Protein AF-A0A087UD82-F1 (afdb_monomer_lite)

Sequence (117 aa):
MTAYRIIDTDNCNVKKILKEMEKFQPVGHKLVNKTNVIKTEPALIYDSVYALAWGLNALQGGATLRPANVSCEEELPWTDGSSLFNYINSVEFRGLTGKIQFKEGRRSNLKLDLLKL

Secondary structure (DSSP, 8-state):
-EEEE-S-TT-HHHHHHHHHHHHT--TT--SEETTTEE-HHHHHHHHHHHHHHHHHHHHHTT---------TTTTPPPTTHHHHHHHHHT--EEETTEEE-EETTEES----EEEE-

Radius of gyration: 17.55 Å; chains: 1; bounding box: 45×31×43 Å

Foldseek 3Di:
DKDKDQFPPVDPVLLVVLVVVQVPDPPDDCQQDPVSDGDPVVQVVQVVVVLLVQLVVVCVVPHDDDDDDDDPVVVDDDPCVVVSVVSSQCDWDQGRRGTAHHDPNHGPDTDMDMDDD

InterPro domains:
  IPR001828 Receptor, ligand binding region [PF01094] (3-116)
  IPR028082 Periplasmic binding protein-like I [SSF53822] (14-115)

pLDDT: mean 88.38, std 10.51, range [56.91, 97.88]

Structure (mmCIF, N/CA/C/O backbone):
data_AF-A0A087UD82-F1
#
_entry.id   AF-A0A087UD82-F1
#
loop_
_atom_site.group_PDB
_atom_site.id
_atom_site.type_symbol
_atom_site.label_atom_id
_atom_site.label_alt_id
_atom_site.label_comp_id
_atom_site.label_asym_id
_atom_site.label_entity_id
_atom_site.label_seq_id
_atom_site.pdbx_PDB_ins_code
_atom_site.Cartn_x
_atom_site.Cartn_y
_atom_site.Cartn_z
_atom_site.occupancy
_atom_site.B_iso_or_equiv
_atom_site.auth_seq_id
_atom_site.auth_comp_id
_atom_site.auth_asym_id
_atom_site.auth_atom_id
_atom_site.pdbx_PDB_model_num
ATOM 1 N N . MET A 1 1 ? -25.736 13.848 11.740 1.00 75.88 1 MET A N 1
ATOM 2 C CA . MET A 1 1 ? -24.741 14.196 10.684 1.00 75.88 1 MET A CA 1
ATOM 3 C C . MET A 1 1 ? -24.166 12.890 10.133 1.00 75.88 1 MET A C 1
ATOM 5 O O . MET A 1 1 ? -24.039 11.954 10.912 1.00 75.88 1 MET A O 1
ATOM 9 N N . THR A 1 2 ? -23.880 12.781 8.830 1.00 88.38 2 THR A N 1
ATOM 10 C CA . THR A 1 2 ? -23.396 11.524 8.213 1.00 88.38 2 THR A CA 1
ATOM 11 C C . THR A 1 2 ? -21.928 11.654 7.820 1.00 88.38 2 THR A C 1
ATOM 13 O O . THR A 1 2 ? -21.557 12.641 7.191 1.00 88.38 2 THR A O 1
ATOM 16 N N . ALA A 1 3 ? -21.104 10.672 8.182 1.00 90.19 3 ALA A N 1
ATOM 17 C CA . ALA A 1 3 ? -19.678 10.631 7.858 1.00 90.19 3 ALA A CA 1
ATOM 18 C C . ALA A 1 3 ? -19.254 9.232 7.387 1.00 90.19 3 ALA A C 1
ATOM 20 O O . ALA A 1 3 ? -19.956 8.252 7.629 1.00 90.19 3 ALA A O 1
ATOM 21 N N . TYR A 1 4 ? -18.094 9.140 6.735 1.00 91.38 4 TYR A N 1
ATOM 22 C CA . TYR A 1 4 ? -17.504 7.878 6.282 1.00 91.38 4 TYR A CA 1
ATOM 23 C C . TYR A 1 4 ? -16.157 7.631 6.957 1.00 91.38 4 TYR A C 1
ATOM 25 O O . TYR A 1 4 ? -15.389 8.567 7.189 1.00 91.38 4 TYR A O 1
ATOM 33 N N . ARG A 1 5 ? -15.845 6.362 7.227 1.00 91.19 5 ARG A N 1
ATOM 34 C CA . ARG A 1 5 ? -14.551 5.923 7.761 1.00 91.19 5 ARG A CA 1
ATOM 35 C C . ARG A 1 5 ? -14.002 4.764 6.938 1.00 91.19 5 ARG A C 1
ATOM 37 O O . ARG A 1 5 ? -14.709 3.802 6.683 1.00 91.19 5 ARG A O 1
ATOM 44 N N . ILE A 1 6 ? -12.727 4.844 6.568 1.00 93.69 6 ILE A N 1
ATOM 45 C CA . ILE A 1 6 ? -12.030 3.796 5.799 1.00 93.69 6 ILE A CA 1
ATOM 46 C C . ILE A 1 6 ? -11.197 2.847 6.680 1.00 93.69 6 ILE A C 1
ATOM 48 O O . ILE A 1 6 ? -10.851 1.746 6.266 1.00 93.69 6 ILE A O 1
ATOM 52 N N . ILE A 1 7 ? -10.848 3.264 7.899 1.00 93.31 7 ILE A N 1
ATOM 53 C CA . ILE A 1 7 ? -10.048 2.461 8.829 1.00 93.31 7 ILE A CA 1
ATOM 54 C C . ILE A 1 7 ? -10.901 1.312 9.378 1.00 93.31 7 ILE A C 1
ATOM 56 O O . ILE A 1 7 ? -11.965 1.550 9.949 1.00 93.31 7 ILE A O 1
ATOM 60 N N . ASP A 1 8 ? -10.402 0.081 9.251 1.00 91.75 8 ASP A N 1
ATOM 61 C CA . ASP A 1 8 ? -11.068 -1.158 9.666 1.00 91.75 8 ASP A CA 1
ATOM 62 C C . ASP A 1 8 ? -10.910 -1.381 11.179 1.00 91.75 8 ASP A C 1
ATOM 64 O O . ASP A 1 8 ? -10.155 -2.240 11.641 1.00 91.75 8 ASP A O 1
ATOM 68 N N . THR A 1 9 ? -11.603 -0.562 11.976 1.00 88.25 9 THR A N 1
ATOM 69 C CA . THR A 1 9 ? -11.496 -0.602 13.442 1.00 88.25 9 THR A CA 1
ATOM 70 C C . THR A 1 9 ? -12.070 -1.870 14.059 1.00 88.25 9 THR A C 1
ATOM 72 O O . THR A 1 9 ? -11.837 -2.100 15.238 1.00 88.25 9 THR A O 1
ATOM 75 N N . ASP A 1 10 ? -12.819 -2.685 13.316 1.00 88.50 10 ASP A N 1
ATOM 76 C CA . ASP A 1 10 ? -13.386 -3.941 13.822 1.00 88.50 10 ASP A CA 1
ATOM 77 C C . ASP A 1 10 ? -12.345 -5.067 13.844 1.00 88.50 10 ASP A C 1
ATOM 79 O O . ASP A 1 10 ? -12.466 -6.029 14.604 1.00 88.50 10 ASP A O 1
ATOM 83 N N . ASN A 1 11 ? -11.272 -4.924 13.066 1.00 91.50 11 ASN A N 1
ATOM 84 C CA . ASN A 1 11 ? -10.190 -5.889 13.000 1.00 91.50 11 ASN A CA 1
ATOM 85 C C . ASN A 1 11 ? -9.259 -5.790 14.225 1.00 91.50 11 ASN A C 1
ATOM 87 O O . ASN A 1 11 ? -8.616 -4.768 14.473 1.00 91.50 11 ASN A O 1
ATOM 91 N N . CYS A 1 12 ? -9.125 -6.892 14.970 1.00 93.12 12 CYS A N 1
ATOM 92 C CA . CYS A 1 12 ? -8.254 -6.978 16.147 1.00 93.12 12 CYS A CA 1
ATOM 93 C C . CYS A 1 12 ? -6.782 -6.648 15.849 1.00 93.12 12 CYS A C 1
ATOM 95 O O . CYS A 1 12 ? -6.121 -6.026 16.682 1.00 93.12 12 CYS A O 1
ATOM 97 N N . ASN A 1 13 ? -6.271 -7.009 14.666 1.00 93.19 13 ASN A N 1
ATOM 98 C CA . ASN A 1 13 ? -4.900 -6.687 14.266 1.00 93.19 13 ASN A CA 1
ATOM 99 C C . ASN A 1 13 ? -4.723 -5.179 14.070 1.00 93.19 13 ASN A C 1
ATOM 101 O O . ASN A 1 13 ? -3.729 -4.624 14.529 1.00 93.19 13 ASN A O 1
ATOM 105 N N . VAL A 1 14 ? -5.711 -4.506 13.471 1.00 93.25 14 VAL A N 1
ATOM 106 C CA . VAL A 1 14 ? -5.705 -3.044 13.307 1.00 93.25 14 VAL A CA 1
ATOM 107 C C . VAL A 1 14 ? -5.705 -2.368 14.676 1.00 93.25 14 VAL A C 1
ATOM 109 O O . VAL A 1 14 ? -4.837 -1.540 14.936 1.00 93.25 14 VAL A O 1
ATOM 112 N N . LYS A 1 15 ? -6.579 -2.787 15.603 1.00 91.12 15 LYS A N 1
ATOM 113 C CA . LYS A 1 15 ? -6.583 -2.271 16.988 1.00 91.12 15 LYS A CA 1
ATOM 114 C C . LYS A 1 15 ? -5.224 -2.439 17.674 1.00 91.12 15 LYS A C 1
ATOM 116 O O . LYS A 1 15 ? -4.757 -1.520 18.342 1.00 91.12 15 LYS A O 1
ATOM 121 N N . LYS A 1 16 ? -4.579 -3.600 17.504 1.00 92.00 16 LYS A N 1
ATOM 122 C CA . LYS A 1 16 ? -3.247 -3.869 18.064 1.00 92.00 16 LYS A CA 1
ATOM 123 C C . LYS A 1 16 ? -2.195 -2.930 17.475 1.00 92.00 16 LYS A C 1
ATOM 125 O O . LYS A 1 16 ? -1.440 -2.342 18.238 1.00 92.00 16 LYS A O 1
ATOM 130 N N . ILE A 1 17 ? -2.168 -2.762 16.152 1.00 91.81 17 ILE A N 1
ATOM 131 C CA . ILE A 1 17 ? -1.222 -1.861 15.480 1.00 91.81 17 ILE A CA 1
ATOM 132 C C . ILE A 1 17 ? -1.420 -0.421 15.955 1.00 91.81 17 ILE A C 1
ATOM 134 O O . ILE A 1 17 ? -0.447 0.224 16.328 1.00 91.81 17 ILE A O 1
ATOM 138 N N . LEU A 1 18 ? -2.663 0.066 16.018 1.00 89.50 18 LEU A N 1
ATOM 139 C CA . LEU A 1 18 ? -2.956 1.424 16.486 1.00 89.50 18 LEU A CA 1
ATOM 140 C C . LEU A 1 18 ? -2.490 1.646 17.932 1.00 89.50 18 LEU A C 1
ATOM 142 O O . LEU A 1 18 ? -1.879 2.672 18.220 1.00 89.50 18 LEU A O 1
ATOM 146 N N . LYS A 1 19 ? -2.683 0.655 18.811 1.00 87.12 19 LYS A N 1
ATOM 147 C CA . LYS A 1 19 ? -2.186 0.693 20.194 1.00 87.12 19 LYS A CA 1
ATOM 148 C C . LYS A 1 19 ? -0.657 0.719 20.278 1.00 87.12 19 LYS A C 1
ATOM 150 O O . LYS A 1 19 ? -0.103 1.363 21.162 1.00 87.12 19 LYS A O 1
ATOM 155 N N . GLU A 1 20 ? 0.041 0.018 19.387 1.00 87.69 20 GLU A N 1
ATOM 156 C CA . GLU A 1 20 ? 1.503 0.114 19.305 1.00 87.69 20 GLU A CA 1
ATOM 157 C C . GLU A 1 20 ? 1.934 1.488 18.772 1.00 87.69 20 GLU A C 1
ATOM 159 O O . GLU A 1 20 ? 2.815 2.110 19.356 1.00 87.69 20 GLU A O 1
ATOM 164 N N . MET A 1 21 ? 1.270 2.013 17.736 1.00 86.12 21 MET A N 1
ATOM 165 C CA . MET A 1 21 ? 1.551 3.342 17.174 1.00 86.12 21 MET A CA 1
ATOM 166 C C . MET A 1 21 ? 1.356 4.474 18.191 1.00 86.12 21 MET A C 1
ATOM 168 O O . MET A 1 21 ? 2.092 5.458 18.153 1.00 86.12 21 MET A O 1
ATOM 172 N N . GLU A 1 22 ? 0.401 4.348 19.117 1.00 80.75 22 GLU A N 1
ATOM 173 C CA . GLU A 1 22 ? 0.213 5.295 20.226 1.00 80.75 22 GLU A CA 1
ATOM 174 C C . GLU A 1 22 ? 1.460 5.446 21.105 1.00 80.75 22 GLU A C 1
ATOM 176 O O . GLU A 1 22 ? 1.744 6.551 21.564 1.00 80.75 22 GLU A O 1
ATOM 181 N N . LYS A 1 23 ? 2.243 4.375 21.297 1.00 82.75 23 LYS A N 1
ATOM 182 C CA . LYS A 1 23 ? 3.459 4.407 22.128 1.00 82.75 23 LYS A CA 1
ATOM 183 C C . LYS A 1 23 ? 4.578 5.252 21.519 1.00 82.75 23 LYS A C 1
ATOM 185 O O . LYS A 1 23 ? 5.437 5.731 22.249 1.00 82.75 23 LYS A O 1
ATOM 190 N N . PHE A 1 24 ? 4.576 5.418 20.197 1.00 76.81 24 PHE A N 1
ATOM 191 C CA . PHE A 1 24 ? 5.636 6.099 19.450 1.00 76.81 24 PHE A CA 1
ATOM 192 C C . PHE A 1 24 ? 5.293 7.549 19.093 1.00 76.81 24 PHE A C 1
ATOM 194 O O . PHE A 1 24 ? 6.035 8.178 18.342 1.00 76.81 24 PHE A O 1
ATOM 201 N N . GLN A 1 25 ? 4.183 8.100 19.595 1.00 70.31 25 GLN A N 1
ATOM 202 C CA . GLN A 1 25 ? 3.835 9.495 19.331 1.00 70.31 25 GLN A CA 1
ATOM 203 C C . GLN A 1 25 ? 4.687 10.432 20.197 1.00 70.31 25 GLN A C 1
ATOM 205 O O . GLN A 1 25 ? 4.538 10.421 21.422 1.00 70.31 25 GLN A O 1
ATOM 210 N N . PRO A 1 26 ? 5.560 11.265 19.597 1.00 58.62 26 PRO A N 1
ATOM 211 C CA . PRO A 1 26 ? 6.288 12.272 20.350 1.00 58.62 26 PRO A CA 1
ATOM 212 C C . PRO A 1 26 ? 5.324 13.324 20.912 1.00 58.62 26 PRO A C 1
ATOM 214 O O . PRO A 1 26 ? 4.210 13.526 20.417 1.00 58.62 26 PRO A O 1
ATOM 217 N N . VAL A 1 27 ? 5.780 14.026 21.949 1.00 57.19 27 VAL A N 1
ATOM 218 C CA . VAL A 1 27 ? 5.107 15.197 22.522 1.00 57.19 27 VAL A CA 1
ATOM 219 C C . VAL A 1 27 ? 4.809 16.199 21.396 1.00 57.19 27 VAL A C 1
ATOM 221 O O . VAL A 1 27 ? 5.725 16.812 20.861 1.00 57.19 27 VAL A O 1
ATOM 224 N N . GLY A 1 28 ? 3.540 16.345 20.997 1.00 56.91 28 GLY A N 1
ATOM 225 C CA . GLY A 1 28 ? 3.121 17.372 20.032 1.00 56.91 28 GLY A CA 1
ATOM 226 C C . GLY A 1 28 ? 1.951 16.981 19.128 1.00 56.91 28 GLY A C 1
ATOM 227 O O . GLY A 1 28 ? 0.938 17.677 19.117 1.00 56.91 28 GLY A O 1
ATOM 228 N N . HIS A 1 29 ? 2.033 15.856 18.409 1.00 58.16 29 HIS A N 1
ATOM 229 C CA . HIS A 1 29 ? 1.011 15.470 17.423 1.00 58.16 29 HIS A CA 1
ATOM 230 C C . HIS A 1 29 ? 0.393 14.105 17.719 1.00 58.16 29 HIS A C 1
ATOM 232 O O . HIS A 1 29 ? 0.972 13.058 17.436 1.00 58.16 29 HIS A O 1
ATOM 238 N N . LYS A 1 30 ? -0.841 14.126 18.240 1.00 62.97 30 LYS A N 1
ATOM 239 C CA . LYS A 1 30 ? -1.627 12.910 18.458 1.00 62.97 30 LYS A CA 1
ATOM 240 C C . LYS A 1 30 ? -2.152 12.363 17.131 1.00 62.97 30 LYS A C 1
ATOM 242 O O . LYS A 1 30 ? -3.199 12.798 16.654 1.00 62.97 30 LYS A O 1
ATOM 247 N N . LEU A 1 31 ? -1.400 11.452 16.515 1.00 62.53 31 LEU A N 1
ATOM 248 C CA . LEU A 1 31 ? -1.794 10.761 15.279 1.00 62.53 31 LEU A CA 1
ATOM 249 C C . LEU A 1 31 ? -2.989 9.833 15.506 1.00 62.53 31 LEU A C 1
ATOM 251 O O . LEU A 1 31 ? -3.852 9.718 14.641 1.00 62.53 31 LEU A O 1
ATOM 255 N N . VAL A 1 32 ? -3.033 9.214 16.682 1.00 62.78 32 VAL A N 1
ATOM 256 C CA . VAL A 1 32 ? -4.123 8.375 17.172 1.00 62.78 32 VAL A CA 1
ATOM 257 C C . VAL A 1 32 ? -4.748 9.110 18.352 1.00 62.78 32 VAL A C 1
ATOM 259 O O . VAL A 1 32 ? -4.066 9.465 19.315 1.00 62.78 32 VAL A O 1
ATOM 262 N N . ASN A 1 33 ? -6.037 9.424 18.250 1.00 63.56 33 ASN A N 1
ATOM 263 C CA . ASN A 1 33 ? -6.758 10.060 19.346 1.00 63.56 33 ASN A CA 1
ATOM 264 C C . ASN A 1 33 ? -7.095 9.023 20.431 1.00 63.56 33 ASN A C 1
ATOM 266 O O . ASN A 1 33 ? -7.165 7.833 20.140 1.00 63.56 33 ASN A O 1
ATOM 270 N N . LYS A 1 34 ? -7.421 9.474 21.653 1.00 58.78 34 LYS A N 1
ATOM 271 C CA . LYS A 1 34 ? -7.819 8.627 22.805 1.00 58.78 34 LYS A CA 1
ATOM 272 C C . LYS A 1 34 ? -8.980 7.654 22.511 1.00 58.78 34 LYS A C 1
ATOM 274 O O . LYS A 1 34 ? -9.276 6.788 23.324 1.00 58.78 34 LYS A O 1
ATOM 279 N N . THR A 1 35 ? -9.659 7.820 21.378 1.00 61.91 35 THR A N 1
ATOM 280 C CA . THR A 1 35 ? -10.721 6.956 20.856 1.00 61.91 35 THR A CA 1
ATOM 281 C C . THR A 1 35 ? -10.209 5.789 19.992 1.00 61.91 35 THR A C 1
ATOM 283 O O . THR A 1 35 ? -11.031 5.106 19.387 1.00 61.91 35 THR A O 1
ATOM 286 N N . ASN A 1 36 ? -8.892 5.535 19.919 1.00 63.28 36 ASN A N 1
ATOM 287 C CA . ASN A 1 36 ? -8.250 4.585 18.991 1.00 63.28 36 ASN A CA 1
ATOM 288 C C . ASN A 1 36 ? -8.507 4.909 17.507 1.00 63.28 36 ASN A C 1
ATOM 290 O O . ASN A 1 36 ? -8.605 4.010 16.670 1.00 63.28 36 ASN A O 1
ATOM 294 N N . VAL A 1 37 ? -8.659 6.190 17.163 1.00 71.56 37 VAL A N 1
ATOM 295 C CA . VAL A 1 37 ? -8.911 6.620 15.780 1.00 71.56 37 VAL A CA 1
ATOM 296 C C . VAL A 1 37 ? -7.694 7.367 15.258 1.00 71.56 37 VAL A C 1
ATOM 298 O O . VAL A 1 37 ? -7.324 8.411 15.797 1.00 71.56 37 VAL A O 1
ATOM 301 N N . ILE A 1 38 ? -7.083 6.820 14.208 1.00 85.81 38 ILE A N 1
ATOM 302 C CA . ILE A 1 38 ? -6.046 7.476 13.410 1.00 85.81 38 ILE A CA 1
ATOM 303 C C . ILE A 1 38 ? -6.691 8.302 12.291 1.00 85.81 38 ILE A C 1
ATOM 305 O O . ILE A 1 38 ? -7.776 7.965 11.809 1.00 85.81 38 ILE A O 1
ATOM 309 N N . LYS A 1 39 ? -6.024 9.375 11.854 1.00 87.00 39 LYS A N 1
ATOM 310 C CA . LYS A 1 39 ? -6.403 10.074 10.616 1.00 87.00 39 LYS A CA 1
ATOM 311 C C . LYS A 1 39 ? -6.249 9.155 9.394 1.00 87.00 39 LYS A C 1
ATOM 313 O O . LYS A 1 39 ? -5.441 8.225 9.399 1.00 87.00 39 LYS A O 1
ATOM 318 N N . THR A 1 40 ? -7.000 9.443 8.336 1.00 90.69 40 THR A N 1
ATOM 319 C CA . THR A 1 40 ? -6.995 8.645 7.103 1.00 90.69 40 THR A CA 1
ATOM 320 C C . THR A 1 40 ? -5.641 8.673 6.400 1.00 90.69 40 THR A C 1
ATOM 322 O O . THR A 1 40 ? -5.148 7.627 5.990 1.00 90.69 40 THR A O 1
ATOM 325 N N . GLU A 1 41 ? -5.007 9.837 6.285 1.00 91.06 41 GLU A N 1
ATOM 326 C CA . GLU A 1 41 ? -3.769 10.005 5.523 1.00 91.06 41 GLU A CA 1
ATOM 327 C C . GLU A 1 41 ? -2.605 9.205 6.133 1.00 91.06 41 GLU A C 1
ATOM 329 O O . GLU A 1 41 ? -1.993 8.428 5.402 1.00 91.06 41 GLU A O 1
ATOM 334 N N . PRO A 1 42 ? -2.334 9.259 7.455 1.00 91.38 42 PRO A N 1
ATOM 335 C CA . PRO A 1 42 ? -1.327 8.393 8.072 1.00 91.38 42 PRO A CA 1
ATOM 336 C C . PRO A 1 42 ? -1.631 6.895 7.932 1.00 91.38 42 PRO A C 1
ATOM 338 O O . PRO A 1 42 ? -0.704 6.104 7.765 1.00 91.38 42 PRO A O 1
ATOM 341 N N . ALA A 1 43 ? -2.908 6.493 7.980 1.00 93.00 43 ALA A N 1
ATOM 342 C CA . ALA A 1 43 ? -3.292 5.096 7.773 1.00 93.00 43 ALA A CA 1
ATOM 343 C C . ALA A 1 43 ? -2.995 4.632 6.338 1.00 93.00 43 ALA A C 1
ATOM 345 O O . ALA A 1 43 ? -2.490 3.532 6.133 1.00 93.00 43 ALA A O 1
ATOM 346 N N . LEU A 1 44 ? -3.251 5.492 5.348 1.00 95.19 44 LEU A N 1
ATOM 347 C CA . LEU A 1 44 ? -2.917 5.225 3.948 1.00 95.19 44 LEU A CA 1
ATOM 348 C C . LEU A 1 44 ? -1.402 5.185 3.715 1.00 95.19 44 LEU A C 1
ATOM 350 O O . LEU A 1 44 ? -0.939 4.335 2.960 1.00 95.19 44 LEU A O 1
ATOM 354 N N . ILE A 1 45 ? -0.620 6.040 4.386 1.00 95.69 45 ILE A N 1
ATOM 355 C CA . ILE A 1 45 ? 0.849 5.976 4.330 1.00 95.69 45 ILE A CA 1
ATOM 356 C C . ILE A 1 45 ? 1.353 4.649 4.898 1.00 95.69 45 ILE A C 1
ATOM 358 O O . ILE A 1 45 ? 2.161 3.989 4.247 1.00 95.69 45 ILE A O 1
ATOM 362 N N . TYR A 1 46 ? 0.843 4.223 6.058 1.00 95.25 46 TYR A N 1
ATOM 363 C CA . TYR A 1 46 ? 1.185 2.921 6.636 1.00 95.25 46 TYR A CA 1
ATOM 364 C C . TYR A 1 46 ? 0.942 1.791 5.627 1.00 95.25 46 TYR A C 1
ATOM 366 O O . TYR A 1 46 ? 1.855 1.024 5.323 1.00 95.25 46 TYR A O 1
ATOM 374 N N . ASP A 1 47 ? -0.256 1.739 5.042 1.00 96.62 47 ASP A N 1
ATOM 375 C CA . ASP A 1 47 ? -0.604 0.722 4.048 1.00 96.62 47 ASP A CA 1
ATOM 376 C C . ASP A 1 47 ? 0.263 0.829 2.779 1.00 96.62 47 ASP A C 1
ATOM 378 O O . ASP A 1 47 ? 0.638 -0.195 2.211 1.00 96.62 47 ASP A O 1
ATOM 382 N N . SER A 1 48 ? 0.648 2.038 2.353 1.00 96.94 48 SER A N 1
ATOM 383 C CA . SER A 1 48 ? 1.500 2.245 1.171 1.00 96.94 48 SER A CA 1
ATOM 384 C C . SER A 1 48 ? 2.911 1.676 1.338 1.00 96.94 48 SER A C 1
ATOM 386 O O . SER A 1 48 ? 3.437 1.063 0.408 1.00 96.94 48 SER A O 1
ATOM 388 N N . VAL A 1 49 ? 3.501 1.805 2.533 1.00 97.88 49 VAL A N 1
ATOM 389 C CA . VAL A 1 49 ? 4.832 1.255 2.832 1.00 97.88 49 VAL A CA 1
ATOM 390 C C . VAL A 1 49 ? 4.793 -0.268 2.759 1.00 97.88 49 VAL A C 1
ATOM 392 O O . VAL A 1 49 ? 5.676 -0.879 2.159 1.00 97.88 49 VAL A O 1
ATOM 395 N N . TYR A 1 50 ? 3.740 -0.885 3.303 1.00 97.88 50 TYR A N 1
ATOM 396 C CA . TYR A 1 50 ? 3.544 -2.327 3.180 1.00 97.88 50 TYR A CA 1
ATOM 397 C C . TYR A 1 50 ? 3.302 -2.754 1.733 1.00 97.88 50 TYR A C 1
ATOM 399 O O . TYR A 1 50 ? 3.910 -3.726 1.300 1.00 97.88 50 TYR A O 1
ATOM 407 N N . ALA A 1 51 ? 2.476 -2.038 0.965 1.00 97.38 51 ALA A N 1
ATOM 408 C CA . ALA A 1 51 ? 2.249 -2.357 -0.446 1.00 97.38 51 ALA A CA 1
ATOM 409 C C . ALA A 1 51 ? 3.558 -2.349 -1.253 1.00 97.38 51 ALA A C 1
ATOM 411 O O . ALA A 1 51 ? 3.809 -3.275 -2.024 1.00 97.38 51 ALA A O 1
ATOM 412 N N . LEU A 1 52 ? 4.423 -1.355 -1.020 1.00 96.94 52 LEU A N 1
ATOM 413 C CA . LEU A 1 52 ? 5.752 -1.304 -1.624 1.00 96.94 52 LEU A CA 1
ATOM 414 C C . LEU A 1 52 ? 6.631 -2.476 -1.165 1.00 96.94 52 LEU A C 1
ATOM 416 O O . LEU A 1 52 ? 7.233 -3.142 -2.002 1.00 96.94 52 LEU A O 1
ATOM 420 N N . ALA A 1 53 ? 6.687 -2.760 0.140 1.00 97.38 53 ALA A N 1
ATOM 421 C CA . ALA A 1 53 ? 7.495 -3.850 0.687 1.00 97.38 53 ALA A CA 1
ATOM 422 C C . ALA A 1 53 ? 7.068 -5.226 0.146 1.00 97.38 53 ALA A C 1
ATOM 424 O O . ALA A 1 53 ? 7.916 -6.018 -0.261 1.00 97.38 53 ALA A O 1
ATOM 425 N N . TRP A 1 54 ? 5.760 -5.491 0.078 1.00 96.69 54 TRP A N 1
ATOM 426 C CA . TRP A 1 54 ? 5.210 -6.707 -0.523 1.00 96.69 54 TRP A CA 1
ATOM 427 C C . TRP A 1 54 ? 5.540 -6.801 -2.014 1.00 96.69 54 TRP A C 1
ATOM 429 O O . TRP A 1 54 ? 5.958 -7.864 -2.470 1.00 96.69 54 TRP A O 1
ATOM 439 N N . GLY A 1 55 ? 5.410 -5.696 -2.757 1.00 95.75 55 GLY A N 1
ATOM 440 C CA . GLY A 1 55 ? 5.764 -5.641 -4.176 1.00 95.75 55 GLY A CA 1
ATOM 441 C C . GLY A 1 55 ? 7.249 -5.927 -4.417 1.00 95.75 55 GLY A C 1
ATOM 442 O O . GLY A 1 55 ? 7.586 -6.738 -5.275 1.00 95.75 55 GLY A O 1
ATOM 443 N N . LEU A 1 56 ? 8.138 -5.331 -3.617 1.00 95.12 56 LEU A N 1
ATOM 444 C CA . LEU A 1 56 ? 9.583 -5.579 -3.677 1.00 95.12 56 LEU A CA 1
ATOM 445 C C . LEU A 1 56 ? 9.938 -7.028 -3.321 1.00 95.12 56 LEU A C 1
ATOM 447 O O . LEU A 1 56 ? 10.751 -7.644 -4.007 1.00 95.12 56 LEU A O 1
ATOM 451 N N . ASN A 1 57 ? 9.317 -7.587 -2.280 1.00 94.50 57 ASN A N 1
ATOM 452 C CA . ASN A 1 57 ? 9.527 -8.979 -1.883 1.00 94.50 57 ASN A CA 1
ATOM 453 C C . ASN A 1 57 ? 9.077 -9.958 -2.980 1.00 94.50 57 ASN A C 1
ATOM 455 O O . ASN A 1 57 ? 9.774 -10.924 -3.269 1.00 94.50 57 ASN A O 1
ATOM 459 N N . ALA A 1 58 ? 7.935 -9.699 -3.622 1.00 93.56 58 ALA A N 1
ATOM 460 C CA . ALA A 1 58 ? 7.461 -10.514 -4.738 1.00 93.56 58 ALA A CA 1
ATOM 461 C C . ALA A 1 58 ? 8.379 -10.398 -5.970 1.00 93.56 58 ALA A C 1
ATOM 463 O O . ALA A 1 58 ? 8.660 -11.400 -6.627 1.00 93.56 58 ALA A O 1
ATOM 464 N N . LEU A 1 59 ? 8.897 -9.196 -6.244 1.00 92.38 59 LEU A N 1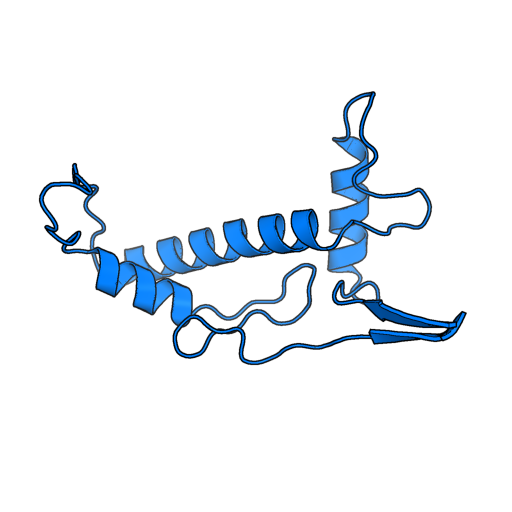
ATOM 465 C CA . LEU A 1 59 ? 9.821 -8.941 -7.346 1.00 92.38 59 LEU A CA 1
ATOM 466 C C . LEU A 1 59 ? 11.126 -9.741 -7.212 1.00 92.38 59 LEU A C 1
ATOM 468 O O . LEU A 1 59 ? 11.594 -10.274 -8.215 1.00 92.38 59 LEU A O 1
ATOM 472 N N . GLN A 1 60 ? 11.682 -9.881 -6.000 1.00 86.75 60 GLN A N 1
ATOM 473 C CA . GLN A 1 60 ? 12.939 -10.614 -5.760 1.00 86.75 60 GLN A CA 1
ATOM 474 C C . GL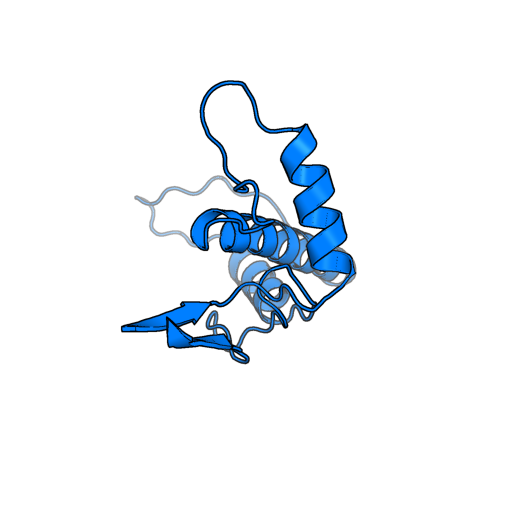N A 1 60 ? 12.923 -12.061 -6.281 1.00 86.75 60 GLN A C 1
ATOM 476 O O . GLN A 1 60 ? 13.978 -12.592 -6.622 1.00 86.75 60 GLN A O 1
ATOM 481 N N . GLY A 1 61 ? 11.748 -12.694 -6.364 1.00 81.81 61 GLY A N 1
ATOM 482 C CA . GLY A 1 61 ? 11.601 -14.054 -6.888 1.00 81.81 61 GLY A CA 1
ATOM 483 C C . GLY A 1 61 ? 11.508 -14.158 -8.415 1.00 81.81 61 GLY A C 1
ATOM 484 O O . GLY A 1 61 ? 11.609 -15.265 -8.936 1.00 81.81 61 GLY A O 1
ATOM 485 N N . GLY A 1 62 ? 11.302 -13.047 -9.135 1.00 80.19 62 GLY A N 1
ATOM 486 C CA . GLY A 1 62 ? 10.986 -13.068 -10.570 1.00 80.19 62 GLY A CA 1
ATOM 487 C C . GLY A 1 62 ? 11.738 -12.064 -11.447 1.00 80.19 62 GLY A C 1
ATOM 488 O O . GLY A 1 62 ? 11.744 -12.229 -12.665 1.00 80.19 62 GLY A O 1
ATOM 489 N N . ALA A 1 63 ? 12.381 -11.041 -10.876 1.00 84.44 63 ALA A N 1
ATOM 490 C CA . ALA A 1 63 ? 13.256 -10.122 -11.603 1.00 84.44 63 ALA A CA 1
ATOM 491 C C . ALA A 1 63 ? 14.263 -9.425 -10.671 1.00 84.44 63 ALA A C 1
ATOM 493 O O . ALA A 1 63 ? 14.094 -9.358 -9.455 1.00 84.44 63 ALA A O 1
ATOM 494 N N . THR A 1 64 ? 15.325 -8.868 -11.250 1.00 85.88 64 THR A N 1
ATOM 495 C CA . THR A 1 64 ? 16.307 -8.062 -10.516 1.00 85.88 64 THR A CA 1
ATOM 496 C C . THR A 1 64 ? 15.964 -6.585 -10.646 1.00 85.88 64 THR A C 1
ATOM 498 O O . THR A 1 64 ? 15.936 -6.064 -11.756 1.00 85.88 64 THR A O 1
ATOM 501 N N . LEU A 1 65 ? 15.750 -5.906 -9.519 1.00 90.69 65 LEU A N 1
ATOM 502 C CA . LEU A 1 65 ? 15.578 -4.456 -9.484 1.00 90.69 65 LEU A CA 1
ATOM 503 C C . LEU A 1 65 ? 16.943 -3.769 -9.485 1.00 90.69 65 LEU A C 1
ATOM 505 O O . LEU A 1 65 ? 17.707 -3.929 -8.531 1.00 90.69 65 LEU A O 1
ATOM 509 N N . ARG A 1 66 ? 17.248 -2.981 -10.518 1.00 90.94 66 ARG A N 1
ATOM 510 C CA . ARG A 1 66 ? 18.459 -2.155 -10.557 1.00 90.94 66 ARG A CA 1
ATOM 511 C C . ARG A 1 66 ? 18.092 -0.690 -10.346 1.00 90.94 66 ARG A C 1
ATOM 513 O O . ARG A 1 66 ? 17.395 -0.123 -11.188 1.00 90.94 66 ARG A O 1
ATOM 520 N N . PRO A 1 67 ? 18.547 -0.059 -9.249 1.00 90.31 67 PRO A N 1
ATOM 521 C CA . PRO A 1 67 ? 18.440 1.385 -9.104 1.00 90.31 67 PRO A CA 1
ATOM 522 C C . PRO A 1 67 ? 19.093 2.082 -10.299 1.00 90.31 67 PRO A C 1
ATOM 524 O O . PRO A 1 67 ? 20.157 1.665 -10.758 1.00 90.31 67 PRO A O 1
ATOM 527 N N . ALA A 1 68 ? 18.454 3.136 -10.792 1.00 90.94 68 ALA A N 1
ATOM 528 C CA . ALA A 1 68 ? 18.964 3.947 -11.885 1.00 90.94 68 ALA A CA 1
ATOM 529 C C . ALA A 1 68 ? 18.961 5.418 -11.474 1.00 90.94 68 ALA A C 1
ATOM 531 O O . ALA A 1 68 ? 18.027 5.883 -10.818 1.00 90.94 68 ALA A O 1
ATOM 532 N N . ASN A 1 69 ? 19.994 6.149 -11.889 1.00 92.12 69 ASN A N 1
ATOM 533 C CA . ASN A 1 69 ? 19.957 7.603 -11.858 1.00 92.12 69 ASN A CA 1
ATOM 534 C C . ASN A 1 69 ? 19.034 8.052 -12.988 1.00 92.12 69 ASN A C 1
ATOM 536 O O . ASN A 1 69 ? 19.281 7.728 -14.147 1.00 92.12 69 ASN A O 1
ATOM 540 N N . VAL A 1 70 ? 17.964 8.755 -12.637 1.00 91.38 70 VAL A N 1
ATOM 541 C CA . VAL A 1 70 ? 16.979 9.275 -13.586 1.00 91.38 70 VAL A CA 1
ATOM 542 C C . VAL A 1 70 ? 16.838 10.776 -13.389 1.00 91.38 70 VAL A C 1
ATOM 544 O O . VAL A 1 70 ? 16.928 11.268 -12.263 1.00 91.38 70 VAL A O 1
ATOM 547 N N . SER A 1 71 ? 16.610 11.492 -14.485 1.00 93.06 71 SER A N 1
ATOM 548 C CA . SER A 1 71 ? 16.281 12.914 -14.482 1.00 93.06 71 SER A CA 1
ATOM 549 C C . SER A 1 71 ? 14.902 13.110 -15.095 1.00 93.06 71 SER A C 1
ATOM 551 O O . SER A 1 71 ? 14.592 12.523 -16.130 1.00 93.06 71 SER A O 1
ATOM 553 N N . CYS A 1 72 ? 14.085 13.966 -14.481 1.00 91.94 72 CYS A N 1
ATOM 554 C CA . CYS A 1 72 ? 12.812 14.371 -15.073 1.00 91.94 72 CYS A CA 1
ATOM 555 C C . CYS A 1 72 ? 13.001 15.250 -16.324 1.00 91.94 72 CYS A C 1
ATOM 557 O O . CYS A 1 72 ? 12.058 15.381 -17.093 1.00 91.94 72 CYS A O 1
ATOM 559 N N . GLU A 1 73 ? 14.187 15.840 -16.531 1.00 95.69 73 GLU A N 1
ATOM 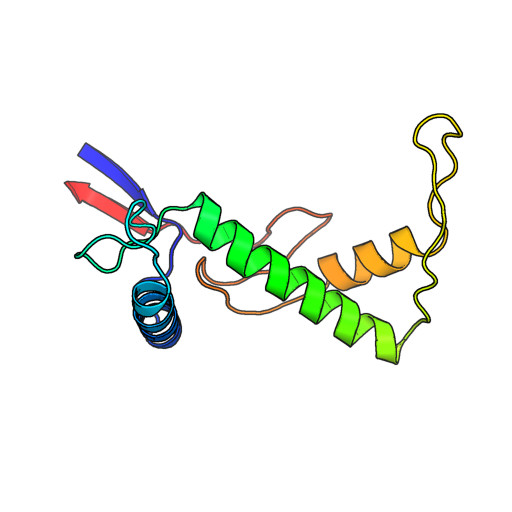560 C CA . GLU A 1 73 ? 14.502 16.656 -17.717 1.00 95.69 73 GLU A CA 1
ATOM 561 C C . GLU A 1 73 ? 14.818 15.802 -18.950 1.00 95.69 73 GLU A C 1
ATOM 563 O O . GLU A 1 73 ? 14.547 16.214 -20.072 1.00 95.69 73 GLU A O 1
ATOM 568 N N . GLU A 1 74 ? 15.385 14.609 -18.751 1.00 90.81 74 GLU A N 1
ATOM 569 C CA . GLU A 1 74 ? 15.834 13.741 -19.847 1.00 90.81 74 GLU A CA 1
ATOM 570 C C . GLU A 1 74 ? 14.712 12.834 -20.389 1.00 90.81 74 GLU A C 1
ATOM 572 O O . GLU A 1 74 ? 14.941 12.108 -21.350 1.00 90.81 74 GLU A O 1
ATOM 577 N N . GLU A 1 75 ? 13.511 12.859 -19.787 1.00 89.06 75 GLU A N 1
ATOM 578 C CA . GLU A 1 75 ? 12.321 12.046 -20.136 1.00 89.06 75 GLU A CA 1
ATOM 579 C C . GLU A 1 75 ? 12.599 10.541 -20.376 1.00 89.06 75 GLU A C 1
ATOM 581 O O . GLU A 1 75 ? 11.801 9.822 -20.981 1.00 89.06 75 GLU A O 1
ATOM 586 N N . LEU A 1 76 ? 13.718 10.025 -19.859 1.00 92.75 76 LEU A N 1
ATOM 587 C CA . LEU A 1 76 ? 14.119 8.629 -19.988 1.00 92.75 76 LEU A CA 1
ATOM 588 C C . LEU A 1 76 ? 13.477 7.796 -18.867 1.00 92.75 76 LEU A C 1
ATOM 590 O O . LEU A 1 76 ? 13.757 8.027 -17.685 1.00 92.75 76 LEU A O 1
ATOM 594 N N . PRO A 1 77 ? 12.625 6.806 -19.193 1.00 92.31 77 PRO A N 1
ATOM 595 C CA . PRO A 1 77 ? 11.972 5.992 -18.183 1.00 92.31 77 PRO A CA 1
ATOM 596 C C . PRO A 1 77 ? 12.968 5.055 -17.503 1.00 92.31 77 PRO A C 1
ATOM 598 O O . PRO A 1 77 ? 13.888 4.515 -18.119 1.00 92.31 77 PRO A O 1
ATOM 601 N N . TRP A 1 78 ? 12.723 4.773 -16.226 1.00 94.31 78 TRP A N 1
ATOM 602 C CA . TRP A 1 78 ? 13.446 3.716 -15.534 1.00 94.31 78 TRP A CA 1
ATOM 603 C C . TRP A 1 78 ? 13.054 2.340 -16.088 1.00 94.31 78 TRP A C 1
ATOM 605 O O . TRP A 1 78 ? 11.901 1.922 -15.964 1.00 94.31 78 TRP A O 1
ATOM 615 N N . THR A 1 79 ? 14.029 1.617 -16.647 1.00 92.50 79 THR A N 1
ATOM 616 C CA . THR A 1 79 ? 13.840 0.316 -17.312 1.00 92.50 79 THR A CA 1
ATOM 617 C C . THR A 1 79 ? 13.066 -0.700 -16.470 1.00 92.50 79 THR A C 1
ATOM 619 O O . THR A 1 79 ? 12.143 -1.340 -16.972 1.00 92.50 79 THR A O 1
ATOM 622 N N . ASP A 1 80 ? 13.388 -0.821 -15.179 1.00 92.94 80 ASP A N 1
ATOM 623 C CA . ASP A 1 80 ? 12.756 -1.808 -14.291 1.00 92.94 80 ASP A CA 1
ATOM 624 C C . ASP A 1 80 ? 11.462 -1.277 -13.634 1.00 92.94 80 ASP A C 1
ATOM 626 O O . ASP A 1 80 ? 10.772 -2.010 -12.918 1.00 92.94 80 ASP A O 1
ATOM 630 N N . GLY A 1 81 ? 11.089 -0.018 -13.899 1.00 93.06 81 GLY A N 1
ATOM 631 C CA . GLY A 1 81 ? 9.934 0.642 -13.289 1.00 93.06 81 GLY A CA 1
ATOM 632 C C . GLY A 1 81 ? 8.601 -0.028 -13.628 1.00 93.06 81 GLY A C 1
ATOM 633 O O . GLY A 1 81 ? 7.758 -0.195 -12.747 1.00 93.06 81 GLY A O 1
ATOM 634 N N . SER A 1 82 ? 8.428 -0.490 -14.872 1.00 93.56 82 SER A N 1
ATOM 635 C CA . SER A 1 82 ? 7.214 -1.212 -15.293 1.00 93.56 82 SER A CA 1
ATOM 636 C C . SER A 1 82 ? 7.055 -2.544 -14.558 1.00 93.56 82 SER A C 1
ATOM 638 O O . SER A 1 82 ? 5.952 -2.901 -14.143 1.00 93.56 82 SER A O 1
ATOM 640 N N . SER A 1 83 ? 8.160 -3.264 -14.343 1.00 94.44 83 SER A N 1
ATOM 641 C CA . SER A 1 83 ? 8.159 -4.496 -13.553 1.00 94.44 83 SER A CA 1
ATOM 642 C C . SER A 1 83 ? 7.750 -4.199 -12.115 1.00 94.44 83 SER A C 1
ATOM 644 O O . SER A 1 83 ? 6.787 -4.788 -11.629 1.00 94.44 83 SER A O 1
ATOM 646 N N . LEU A 1 84 ? 8.405 -3.234 -11.457 1.00 94.56 84 LEU A N 1
ATOM 647 C CA . LEU A 1 84 ? 8.059 -2.845 -10.087 1.00 94.56 84 LEU A CA 1
ATOM 648 C C . LEU A 1 84 ? 6.582 -2.441 -9.960 1.00 94.56 84 LEU A C 1
ATOM 650 O O . LEU A 1 84 ? 5.899 -2.904 -9.047 1.00 94.56 84 LEU A O 1
ATOM 654 N N . PHE A 1 85 ? 6.075 -1.633 -10.896 1.00 95.81 85 PHE A N 1
ATOM 655 C CA . PHE A 1 85 ? 4.667 -1.240 -10.938 1.00 95.81 85 PHE A CA 1
ATOM 656 C C . PHE A 1 85 ? 3.735 -2.453 -11.006 1.00 95.81 85 PHE A C 1
ATOM 658 O O . PHE A 1 85 ? 2.785 -2.531 -10.230 1.00 95.81 85 PHE A O 1
ATOM 665 N N . ASN A 1 86 ? 4.018 -3.422 -11.881 1.00 95.62 86 ASN A N 1
ATOM 666 C CA . ASN A 1 86 ? 3.195 -4.622 -12.025 1.00 95.62 86 ASN A CA 1
ATOM 667 C C . ASN A 1 86 ? 3.181 -5.473 -10.748 1.00 95.62 86 ASN A C 1
ATOM 669 O O . ASN A 1 86 ? 2.114 -5.935 -10.339 1.00 95.62 86 ASN A O 1
ATOM 673 N N . TYR A 1 87 ? 4.328 -5.628 -10.079 1.00 96.38 87 TYR A N 1
ATOM 674 C CA . TYR A 1 87 ? 4.392 -6.355 -8.808 1.00 96.38 87 TYR A CA 1
ATOM 675 C C . TYR A 1 87 ? 3.630 -5.632 -7.696 1.00 96.38 87 TYR A C 1
ATOM 677 O O . TYR A 1 87 ? 2.841 -6.275 -7.006 1.00 96.38 87 TYR A O 1
ATOM 685 N N . ILE A 1 88 ? 3.767 -4.306 -7.568 1.00 96.75 88 ILE A N 1
ATOM 686 C CA . ILE A 1 88 ? 2.958 -3.514 -6.625 1.00 96.75 88 ILE A CA 1
ATOM 687 C C . ILE A 1 88 ? 1.466 -3.641 -6.963 1.00 96.75 88 ILE A C 1
ATOM 689 O O . ILE A 1 88 ? 0.649 -3.865 -6.076 1.00 96.75 88 ILE A O 1
ATOM 693 N N . ASN A 1 89 ? 1.090 -3.558 -8.240 1.00 96.81 89 ASN A N 1
ATOM 694 C CA . ASN A 1 89 ? -0.306 -3.665 -8.657 1.00 96.81 89 ASN A CA 1
ATOM 695 C C . ASN A 1 89 ? -0.901 -5.064 -8.386 1.00 96.81 89 ASN A C 1
ATOM 697 O O . ASN A 1 89 ? -2.113 -5.195 -8.237 1.00 96.81 89 ASN A O 1
ATOM 701 N N . SER A 1 90 ? -0.059 -6.098 -8.290 1.00 95.44 90 SER A N 1
ATOM 702 C CA . SER A 1 90 ? -0.470 -7.470 -7.974 1.00 95.44 90 SER A CA 1
ATOM 703 C C . SER A 1 90 ? -0.607 -7.771 -6.476 1.00 95.44 90 SER A C 1
ATOM 705 O O . SER A 1 90 ? -1.084 -8.850 -6.127 1.00 95.44 90 SER A O 1
ATOM 707 N N . VAL A 1 91 ? -0.193 -6.860 -5.582 1.00 96.12 91 VAL A N 1
ATOM 708 C CA . VAL A 1 91 ? -0.210 -7.150 -4.142 1.00 96.12 91 VAL A CA 1
ATOM 709 C C . VAL A 1 91 ? -1.633 -7.324 -3.615 1.00 96.12 91 VAL A C 1
ATOM 711 O O . VAL A 1 91 ? -2.550 -6.563 -3.932 1.00 96.12 91 VAL A O 1
ATOM 714 N N . GLU A 1 92 ? -1.791 -8.313 -2.741 1.00 96.44 92 GLU A N 1
ATOM 715 C CA . GLU A 1 92 ? -3.023 -8.568 -2.010 1.00 96.44 92 GLU A CA 1
ATOM 716 C C . GLU A 1 92 ? -2.704 -8.803 -0.536 1.00 96.44 92 GLU A C 1
ATOM 718 O O . GLU A 1 92 ? -2.068 -9.787 -0.167 1.00 96.44 92 GLU A O 1
ATOM 723 N N . PHE A 1 93 ? -3.157 -7.893 0.323 1.00 95.94 93 PHE A N 1
ATOM 724 C CA . PHE A 1 93 ? -3.028 -8.037 1.772 1.00 95.94 93 PHE A CA 1
ATOM 725 C C . PHE A 1 93 ? -4.132 -7.265 2.499 1.00 95.94 93 PHE A C 1
ATOM 727 O O . PHE A 1 93 ? -4.951 -6.577 1.886 1.00 95.94 93 PHE A O 1
ATOM 734 N N . ARG A 1 94 ? -4.189 -7.386 3.827 1.00 95.62 94 ARG A N 1
ATOM 735 C CA . ARG A 1 94 ? -5.111 -6.609 4.666 1.00 95.62 94 ARG A CA 1
ATOM 736 C C . ARG A 1 94 ? -4.320 -5.602 5.497 1.00 95.62 94 ARG A C 1
ATOM 738 O O . ARG A 1 94 ? -3.550 -6.006 6.363 1.00 95.62 94 ARG A O 1
ATOM 745 N N . GLY A 1 95 ? -4.513 -4.320 5.205 1.00 95.44 95 GLY A N 1
ATOM 746 C CA . GLY A 1 95 ? -3.911 -3.189 5.909 1.00 95.44 95 GLY A CA 1
ATOM 747 C C . GLY A 1 95 ? -4.840 -2.581 6.964 1.00 95.44 95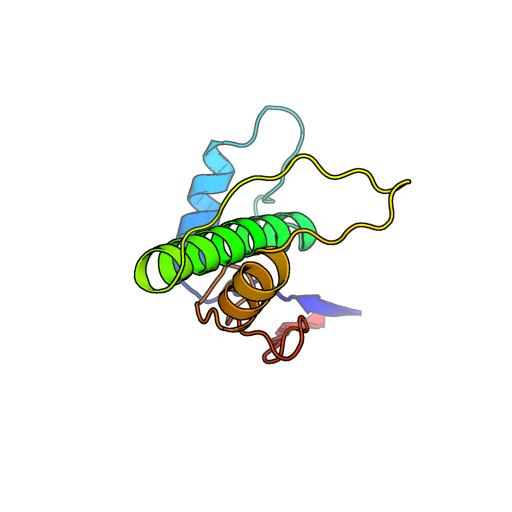 GLY A C 1
ATOM 748 O O . GLY A 1 95 ? -5.887 -3.147 7.300 1.00 95.44 95 GLY A O 1
ATOM 749 N N . LEU A 1 96 ? -4.480 -1.397 7.463 1.00 95.38 96 LEU A N 1
ATOM 750 C CA . LEU A 1 96 ? -5.297 -0.609 8.395 1.00 95.38 96 LEU A CA 1
ATOM 751 C C . LEU A 1 96 ? -6.610 -0.160 7.762 1.00 95.38 96 LEU A C 1
ATOM 753 O O . LEU A 1 96 ? -7.630 -0.059 8.441 1.00 95.38 96 LEU A O 1
ATOM 757 N N . THR A 1 97 ? -6.595 0.091 6.455 1.00 95.25 97 THR A N 1
ATOM 758 C CA . THR A 1 97 ? -7.766 0.546 5.703 1.00 95.25 97 THR A CA 1
ATOM 759 C C . THR A 1 97 ? -8.559 -0.601 5.070 1.00 95.25 97 THR A C 1
ATOM 761 O O . THR A 1 97 ? -9.324 -0.385 4.135 1.00 95.25 97 THR A O 1
ATOM 764 N N . GLY A 1 98 ? -8.377 -1.841 5.539 1.00 94.94 98 GLY A N 1
ATOM 765 C CA . GLY A 1 98 ? -9.074 -3.026 5.033 1.00 94.94 98 GLY A CA 1
ATOM 766 C C . GLY A 1 98 ? -8.292 -3.770 3.947 1.00 94.94 98 GLY A C 1
ATOM 767 O O . GLY A 1 98 ? -7.064 -3.832 3.982 1.00 94.94 98 GLY A O 1
ATOM 768 N N . LYS A 1 99 ? -8.996 -4.397 2.994 1.00 95.44 99 LYS A N 1
ATOM 769 C CA . LYS A 1 99 ? -8.351 -5.163 1.915 1.00 95.44 99 LYS A CA 1
ATOM 770 C C . LYS A 1 99 ? -7.627 -4.214 0.951 1.00 95.44 99 LYS A C 1
ATOM 772 O O . LYS A 1 99 ? -8.221 -3.241 0.480 1.00 95.44 99 LYS A O 1
ATOM 777 N N . ILE A 1 100 ? -6.359 -4.496 0.674 1.00 96.50 100 ILE A N 1
ATOM 778 C CA . ILE A 1 100 ? -5.511 -3.773 -0.273 1.00 96.50 100 ILE A CA 1
ATOM 779 C C . ILE A 1 100 ? -5.341 -4.657 -1.499 1.00 96.50 100 ILE A C 1
ATOM 781 O O . ILE A 1 100 ? -4.781 -5.745 -1.404 1.00 96.50 100 ILE A O 1
ATOM 785 N N . GLN A 1 101 ? -5.887 -4.193 -2.618 1.00 9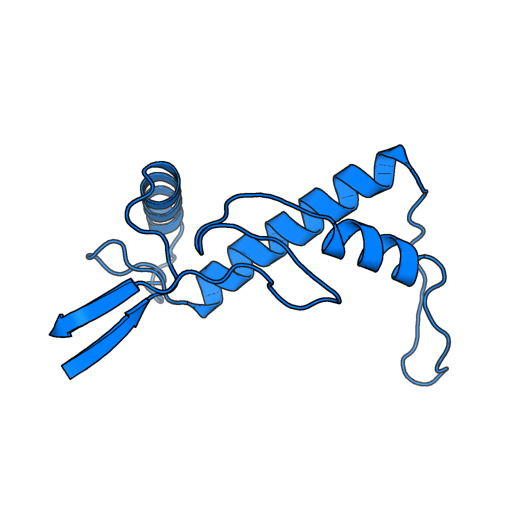6.75 101 GLN A N 1
ATOM 786 C CA . GLN A 1 101 ? -5.780 -4.792 -3.944 1.00 96.75 101 GLN A CA 1
ATOM 787 C C . GLN A 1 101 ? -5.862 -3.664 -4.968 1.00 96.75 101 GLN A C 1
ATOM 789 O O . GLN A 1 101 ? -6.660 -2.729 -4.796 1.00 96.75 101 GLN A O 1
ATOM 794 N N . PHE A 1 102 ? -5.077 -3.770 -6.034 1.00 96.62 102 PHE A N 1
ATOM 795 C CA . PHE A 1 102 ? -5.042 -2.774 -7.093 1.00 96.62 102 PHE A CA 1
ATOM 796 C C . PHE A 1 102 ? -5.486 -3.362 -8.433 1.00 96.62 102 PHE A C 1
ATOM 798 O O . PHE A 1 102 ? -5.361 -4.554 -8.707 1.00 96.62 102 PHE A O 1
ATOM 805 N N . LYS A 1 103 ? -6.046 -2.497 -9.272 1.00 94.69 103 LYS A N 1
ATOM 806 C CA . LYS A 1 103 ? -6.312 -2.738 -10.683 1.00 94.69 103 LYS A CA 1
ATOM 807 C C . LYS A 1 103 ? -5.896 -1.476 -11.424 1.00 94.69 103 LYS A C 1
ATOM 809 O O . LYS A 1 103 ? -6.487 -0.422 -11.201 1.00 94.69 103 LYS A O 1
ATOM 814 N N . GLU A 1 104 ? -4.857 -1.582 -12.248 1.00 94.00 104 GLU A N 1
ATOM 815 C CA . GLU A 1 104 ? -4.298 -0.455 -13.010 1.00 94.00 104 GLU A CA 1
ATOM 816 C C . GLU A 1 104 ? -3.923 0.736 -12.106 1.00 94.00 104 GLU A C 1
ATOM 818 O O . GLU A 1 104 ? -4.264 1.887 -12.370 1.00 94.00 104 GLU A O 1
ATOM 823 N N . GLY A 1 105 ? -3.281 0.451 -10.969 1.00 92.69 105 GLY A N 1
ATOM 824 C CA . GLY A 1 105 ? -2.872 1.463 -9.991 1.00 92.69 105 GLY A CA 1
ATOM 825 C C . GLY A 1 105 ? -4.014 2.043 -9.149 1.00 92.69 105 GLY A C 1
ATOM 826 O O . GLY A 1 105 ? -3.771 2.875 -8.276 1.00 92.69 105 GLY A O 1
ATOM 827 N N . ARG A 1 106 ? -5.264 1.606 -9.356 1.00 94.62 106 ARG A N 1
ATOM 828 C CA . ARG A 1 106 ? -6.423 2.037 -8.562 1.00 94.62 106 ARG A CA 1
ATOM 829 C C . ARG A 1 106 ? -6.842 0.967 -7.575 1.00 94.62 106 ARG A C 1
ATOM 831 O O . ARG A 1 106 ? -6.881 -0.215 -7.902 1.00 94.62 106 ARG A O 1
ATOM 838 N N . ARG A 1 107 ? -7.219 1.381 -6.368 1.00 92.81 107 ARG A N 1
ATOM 839 C CA . ARG A 1 107 ? -7.751 0.465 -5.359 1.00 92.81 107 ARG A CA 1
ATOM 840 C C . ARG A 1 107 ? -9.082 -0.124 -5.836 1.00 92.81 107 ARG A C 1
ATOM 842 O O . ARG A 1 107 ? -10.028 0.624 -6.069 1.00 92.81 107 ARG A O 1
ATOM 849 N N . SER A 1 108 ? -9.154 -1.446 -5.978 1.00 90.00 108 SER A N 1
ATOM 850 C CA . SER A 1 108 ? -10.324 -2.132 -6.552 1.00 90.00 108 SER A CA 1
ATOM 851 C C . SER A 1 108 ? -11.377 -2.532 -5.513 1.00 90.00 108 SER A C 1
ATOM 853 O O . SER A 1 108 ? -12.547 -2.673 -5.855 1.00 90.00 108 SER A O 1
ATOM 855 N N . ASN A 1 109 ? -10.983 -2.685 -4.244 1.00 82.94 109 ASN A N 1
ATOM 856 C CA . ASN A 1 109 ? -11.870 -3.086 -3.153 1.00 82.94 109 ASN A CA 1
ATOM 857 C C . ASN A 1 109 ? -11.794 -2.078 -1.996 1.00 82.94 109 ASN A C 1
ATOM 859 O O . ASN A 1 109 ? -10.899 -2.139 -1.148 1.00 82.94 109 ASN A O 1
ATOM 863 N N . LEU A 1 110 ? -12.713 -1.111 -2.002 1.00 87.94 110 LEU A N 1
ATOM 864 C CA . LEU A 1 110 ? -12.822 -0.065 -0.989 1.00 87.94 110 LEU A CA 1
ATOM 865 C C . LEU A 1 110 ? -14.044 -0.330 -0.102 1.00 87.94 110 LEU A C 1
ATOM 867 O O . LEU A 1 110 ? -15.177 -0.264 -0.571 1.00 87.94 110 LEU A O 1
ATOM 871 N N . LYS A 1 111 ? -13.811 -0.582 1.189 1.00 89.88 111 LYS A N 1
ATOM 872 C CA . LYS A 1 111 ? -14.864 -0.634 2.212 1.00 89.88 111 LYS A CA 1
ATOM 873 C C . LYS A 1 111 ? -14.873 0.687 2.978 1.00 89.88 111 LYS A C 1
ATOM 875 O O . LYS A 1 111 ? -13.828 1.120 3.457 1.00 89.88 111 LYS A O 1
ATOM 880 N N . LEU A 1 112 ? -16.048 1.296 3.111 1.00 92.56 112 LEU A N 1
ATOM 881 C CA . LEU A 1 112 ? -16.270 2.479 3.938 1.00 92.56 112 LEU A CA 1
ATOM 882 C C . LEU A 1 112 ? -17.370 2.179 4.952 1.00 92.56 112 LEU A C 1
ATOM 884 O O . LEU A 1 112 ? -18.458 1.745 4.578 1.00 92.56 112 LEU A O 1
ATOM 888 N N . ASP A 1 113 ? -17.095 2.440 6.222 1.00 90.38 113 ASP A N 1
ATOM 889 C CA . ASP A 1 113 ? -18.099 2.389 7.273 1.00 90.38 113 ASP A CA 1
ATOM 890 C C . ASP A 1 113 ? -18.892 3.700 7.277 1.00 90.38 113 ASP A C 1
ATOM 892 O O . ASP A 1 113 ? -18.309 4.790 7.280 1.00 90.38 113 ASP A O 1
ATOM 896 N N . LEU A 1 114 ? -20.222 3.595 7.299 1.00 91.31 114 LEU A N 1
ATOM 897 C CA . LEU A 1 114 ? -21.123 4.732 7.456 1.00 91.31 114 LEU A CA 1
ATOM 898 C C . LEU A 1 114 ? -21.294 5.048 8.944 1.00 91.31 114 LEU A C 1
ATOM 900 O O . LEU A 1 114 ? -21.771 4.218 9.717 1.00 91.31 114 LEU A O 1
ATOM 904 N N . LEU A 1 115 ? -20.938 6.264 9.339 1.00 87.62 115 LEU A N 1
ATOM 905 C CA . LEU A 1 115 ? -21.082 6.754 10.701 1.00 87.62 115 LEU A CA 1
ATOM 906 C C . LEU A 1 115 ? -22.272 7.707 10.780 1.00 87.62 115 LEU A C 1
ATOM 908 O O . LEU A 1 115 ? -22.377 8.662 10.002 1.00 87.62 115 LEU A O 1
ATOM 912 N N . LYS A 1 116 ? -23.149 7.458 11.753 1.00 84.62 116 LYS A N 1
ATOM 913 C CA . LYS A 1 116 ? -2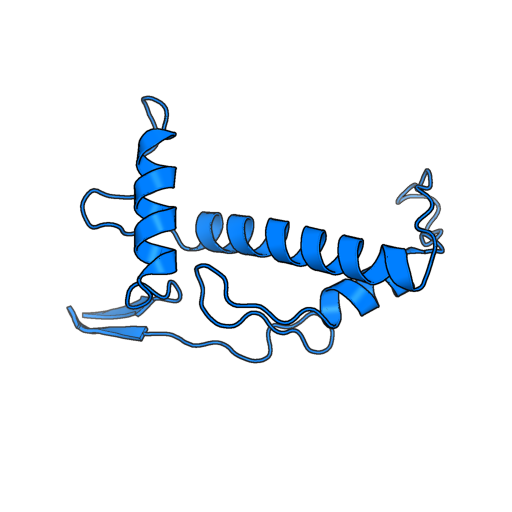4.237 8.362 12.117 1.00 84.62 116 LYS A CA 1
ATOM 914 C C . LYS A 1 116 ? -23.912 9.004 13.463 1.00 84.62 116 LYS A C 1
ATOM 916 O O . LYS A 1 116 ? -23.737 8.294 14.450 1.00 84.62 116 LYS A O 1
ATOM 921 N N . LEU A 1 117 ? -23.813 10.332 13.448 1.00 68.31 117 LEU A N 1
ATOM 922 C CA . LEU A 1 117 ? -23.768 11.209 14.623 1.00 68.31 117 LEU A CA 1
ATOM 923 C C . LEU A 1 117 ? -25.185 11.619 15.002 1.00 68.31 117 LEU A C 1
ATOM 925 O O . LEU A 1 117 ? -25.879 12.135 14.080 1.00 68.31 117 LEU A O 1
#

Organism: Stegodyphus mimosarum (NCBI:txid407821)